Protein AF-A0A7L3BEW6-F1 (afdb_monomer_lite)

pLDDT: mean 87.67, std 14.14, range [47.19, 97.44]

Structure (mmCIF, N/CA/C/O backbone):
data_AF-A0A7L3BEW6-F1
#
_entry.id   AF-A0A7L3BEW6-F1
#
loop_
_atom_site.group_PDB
_atom_site.id
_atom_site.type_symbol
_atom_site.label_atom_id
_atom_site.label_alt_id
_atom_site.label_comp_id
_atom_site.label_asym_id
_atom_site.label_entity_id
_atom_site.label_seq_id
_atom_site.pdbx_PDB_ins_code
_atom_site.Cartn_x
_atom_site.Cartn_y
_atom_site.Cartn_z
_atom_site.occupancy
_atom_site.B_iso_or_equiv
_atom_site.auth_seq_id
_atom_site.auth_comp_id
_atom_site.auth_asym_id
_atom_site.auth_atom_id
_atom_site.pdbx_PDB_model_num
ATOM 1 N N . ARG A 1 1 ? 9.820 14.036 -23.119 1.00 47.19 1 ARG A N 1
ATOM 2 C CA . ARG A 1 1 ? 10.719 12.923 -22.720 1.00 47.19 1 ARG A CA 1
ATOM 3 C C . ARG A 1 1 ? 9.918 11.984 -21.824 1.00 47.19 1 ARG A C 1
ATOM 5 O O . ARG A 1 1 ? 9.398 12.453 -20.820 1.00 47.19 1 ARG A O 1
ATOM 12 N N . ALA A 1 2 ? 9.720 10.724 -22.218 1.00 65.38 2 ALA A N 1
ATOM 13 C CA . ALA A 1 2 ? 9.064 9.748 -21.349 1.00 65.38 2 ALA A CA 1
ATOM 14 C C . ALA A 1 2 ? 9.896 9.613 -20.065 1.00 65.38 2 ALA A C 1
ATOM 16 O O . ALA A 1 2 ? 11.112 9.449 -20.145 1.00 65.38 2 ALA A O 1
ATOM 17 N N . GLY A 1 3 ? 9.264 9.771 -18.900 1.00 71.69 3 GLY A N 1
ATOM 18 C CA . GLY A 1 3 ? 9.954 9.654 -17.618 1.00 71.69 3 GLY A CA 1
ATOM 19 C C . GLY A 1 3 ? 10.543 8.256 -17.489 1.00 71.69 3 GLY A C 1
ATOM 20 O O . GLY A 1 3 ? 9.801 7.272 -17.506 1.00 71.69 3 GLY A O 1
ATOM 21 N N . GLU A 1 4 ? 11.867 8.168 -17.405 1.00 86.12 4 GLU A N 1
ATOM 22 C CA . GLU A 1 4 ? 12.569 6.899 -17.259 1.00 86.12 4 GLU A CA 1
ATOM 23 C C . GLU A 1 4 ? 12.038 6.163 -16.016 1.00 86.12 4 GLU A C 1
ATOM 25 O O . GLU A 1 4 ? 11.844 6.743 -14.943 1.00 86.12 4 GLU A O 1
ATOM 30 N N . ARG A 1 5 ? 11.750 4.867 -16.169 1.00 90.81 5 ARG A N 1
ATOM 31 C CA . ARG A 1 5 ? 11.240 3.994 -15.102 1.00 90.81 5 ARG A CA 1
ATOM 32 C C . ARG A 1 5 ? 12.246 2.877 -14.824 1.00 90.81 5 ARG A C 1
ATOM 34 O O . ARG A 1 5 ? 11.989 1.725 -15.178 1.00 90.81 5 ARG A O 1
ATOM 41 N N . PRO A 1 6 ? 13.408 3.193 -14.226 1.00 93.06 6 PRO A N 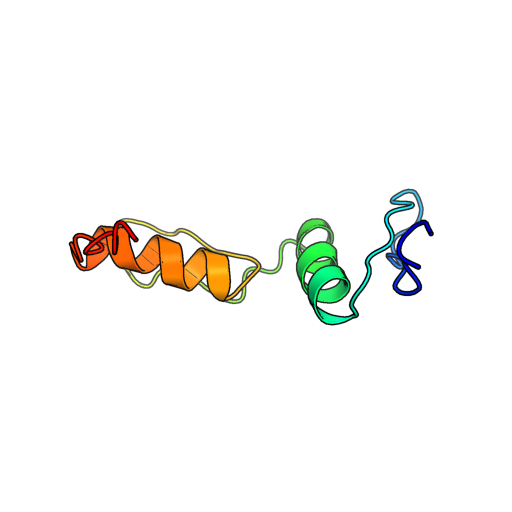1
ATOM 42 C CA . PRO A 1 6 ? 14.482 2.215 -14.055 1.00 93.06 6 PRO A CA 1
ATOM 43 C C . PRO A 1 6 ? 14.119 1.108 -13.052 1.00 93.06 6 PRO A C 1
ATOM 45 O O . PRO A 1 6 ? 14.688 0.019 -13.081 1.00 93.06 6 PRO A O 1
ATOM 48 N N . PHE A 1 7 ? 13.139 1.334 -12.173 1.00 96.19 7 PHE A N 1
ATOM 49 C CA . PHE A 1 7 ? 12.800 0.396 -11.107 1.00 96.19 7 PHE A CA 1
ATOM 50 C C . PHE A 1 7 ? 11.761 -0.628 -11.572 1.00 96.19 7 PHE A C 1
ATOM 52 O O . PHE A 1 7 ? 10.562 -0.451 -11.359 1.00 96.19 7 PHE A O 1
ATOM 59 N N . LYS A 1 8 ? 12.218 -1.722 -12.185 1.00 96.12 8 LYS A N 1
ATOM 60 C CA . LYS A 1 8 ? 11.367 -2.844 -12.625 1.00 96.12 8 LYS A CA 1
ATOM 61 C C . LYS A 1 8 ? 10.929 -3.734 -11.460 1.00 96.12 8 LYS A C 1
ATOM 63 O O . LYS A 1 8 ? 11.691 -3.935 -10.514 1.00 96.12 8 LYS A O 1
ATOM 68 N N . CYS A 1 9 ? 9.706 -4.249 -11.527 1.00 97.44 9 CYS A N 1
ATOM 69 C CA . CYS A 1 9 ? 9.184 -5.259 -10.614 1.00 97.44 9 CYS A CA 1
ATOM 70 C C . CYS A 1 9 ? 9.935 -6.590 -10.817 1.00 97.44 9 CYS A C 1
ATOM 72 O O . CYS A 1 9 ? 10.083 -7.004 -11.965 1.00 97.44 9 CYS A O 1
ATOM 74 N N . PRO A 1 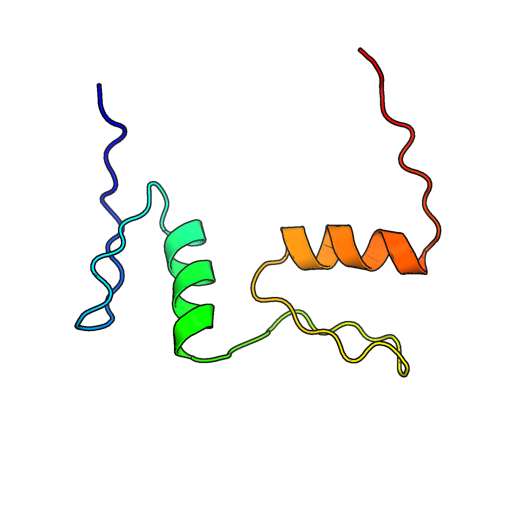10 ? 10.399 -7.259 -9.746 1.00 95.94 10 PRO A N 1
ATOM 75 C CA . PRO A 1 10 ? 11.149 -8.511 -9.864 1.00 95.94 10 PRO A CA 1
ATOM 76 C C . PRO A 1 10 ? 10.267 -9.746 -10.114 1.00 95.94 10 PRO A C 1
ATOM 78 O O . PRO A 1 10 ? 10.795 -10.806 -10.426 1.00 95.94 10 PRO A O 1
ATOM 81 N N . PHE A 1 11 ? 8.940 -9.639 -9.973 1.00 96.88 11 PHE A N 1
ATOM 82 C CA . PHE A 1 11 ? 8.032 -10.770 -10.174 1.00 96.88 11 PHE A CA 1
ATOM 83 C C . PHE A 1 11 ? 7.886 -11.113 -11.658 1.00 96.88 11 PHE A C 1
ATOM 85 O O . PHE A 1 11 ? 7.526 -10.258 -12.478 1.00 96.88 11 PHE A O 1
ATOM 92 N N . VAL A 1 12 ? 8.126 -12.385 -11.982 1.00 95.94 12 VAL A N 1
ATOM 93 C CA . VAL A 1 12 ? 7.967 -12.937 -13.332 1.00 95.94 12 VAL A CA 1
ATOM 94 C C . VAL A 1 12 ? 6.516 -12.753 -13.787 1.00 95.94 12 VAL A C 1
ATOM 96 O O . VAL A 1 12 ? 5.583 -12.984 -13.025 1.00 95.94 12 VAL A O 1
ATOM 99 N N . GLY A 1 13 ? 6.322 -12.264 -15.013 1.00 95.19 13 GLY A N 1
ATOM 100 C CA . GLY A 1 13 ? 4.996 -11.989 -15.581 1.00 95.19 13 GLY A CA 1
ATOM 101 C C . GLY A 1 13 ? 4.363 -10.646 -15.184 1.00 95.19 13 GLY A C 1
ATOM 102 O O . GLY A 1 13 ? 3.374 -10.251 -15.791 1.00 95.19 13 GLY A O 1
ATOM 103 N N . CYS A 1 14 ? 4.923 -9.887 -14.230 1.00 96.06 14 CYS A N 1
ATOM 104 C CA . CYS A 1 14 ? 4.331 -8.604 -13.825 1.00 96.06 14 CYS A CA 1
ATOM 105 C C . CYS A 1 14 ? 4.636 -7.450 -14.799 1.00 96.06 14 CYS A C 1
ATOM 107 O O . CYS A 1 14 ? 3.787 -6.587 -15.023 1.00 96.06 14 CYS A O 1
ATOM 109 N N . GLY A 1 15 ? 5.866 -7.376 -15.323 1.00 93.38 15 GLY A N 1
ATOM 110 C CA . GLY A 1 15 ? 6.291 -6.385 -16.328 1.00 93.38 15 GLY A CA 1
ATOM 111 C C . GLY A 1 15 ? 6.262 -4.904 -15.902 1.00 93.38 15 GLY A C 1
ATOM 112 O O . GLY A 1 15 ? 6.696 -4.040 -16.661 1.00 93.38 15 GLY A O 1
ATOM 113 N N . ARG A 1 16 ? 5.778 -4.569 -14.697 1.00 95.31 16 ARG A N 1
ATOM 114 C CA . ARG A 1 16 ? 5.652 -3.180 -14.226 1.00 95.31 16 ARG A CA 1
ATOM 115 C C . ARG A 1 16 ? 7.002 -2.543 -13.911 1.00 95.31 16 ARG A C 1
ATOM 117 O O . ARG A 1 16 ? 7.878 -3.166 -13.315 1.00 95.31 16 ARG A O 1
ATOM 124 N N . SER A 1 17 ? 7.128 -1.258 -14.228 1.00 95.81 17 SER A N 1
ATOM 125 C CA . SER A 1 17 ? 8.286 -0.429 -13.901 1.00 95.81 17 SER A CA 1
ATOM 126 C C . SER A 1 17 ? 7.865 0.905 -13.287 1.00 95.81 17 SER A C 1
ATOM 128 O O . SER A 1 17 ? 6.790 1.439 -13.570 1.00 95.81 17 SER A O 1
ATOM 130 N N . PHE A 1 18 ? 8.715 1.434 -12.412 1.00 95.44 18 PHE A N 1
ATOM 131 C CA . PHE A 1 18 ? 8.427 2.610 -11.599 1.00 95.44 18 PHE A CA 1
ATOM 132 C C . PHE A 1 18 ? 9.551 3.634 -11.705 1.00 95.44 18 PHE A C 1
ATOM 134 O O . PHE A 1 18 ? 10.704 3.298 -11.976 1.00 95.44 18 PHE A O 1
ATOM 141 N N . THR A 1 19 ? 9.199 4.897 -11.480 1.00 95.12 19 THR A N 1
ATOM 142 C CA . THR A 1 19 ? 10.131 6.032 -11.512 1.00 95.12 19 THR A CA 1
ATOM 143 C C . THR A 1 19 ? 11.000 6.106 -10.263 1.00 95.12 19 THR A C 1
ATOM 145 O O . THR A 1 19 ? 12.089 6.658 -10.315 1.00 95.12 19 THR A O 1
ATOM 148 N N . THR A 1 20 ? 10.555 5.526 -9.143 1.00 94.50 20 THR A N 1
ATOM 149 C CA . THR A 1 20 ? 11.316 5.489 -7.889 1.00 94.50 20 THR A CA 1
ATOM 150 C C . THR A 1 20 ? 11.306 4.101 -7.254 1.00 94.50 20 THR A C 1
ATOM 152 O O . THR A 1 20 ? 10.349 3.326 -7.385 1.00 94.50 20 THR A O 1
ATOM 155 N N . SER A 1 21 ? 12.372 3.794 -6.511 1.00 95.12 21 SER A N 1
ATOM 156 C CA . SER A 1 21 ? 12.515 2.534 -5.776 1.00 95.12 21 SER A CA 1
ATOM 157 C C . SER A 1 21 ? 11.432 2.354 -4.710 1.00 95.12 21 SER A C 1
ATOM 159 O O . SER A 1 21 ? 10.985 1.231 -4.485 1.00 95.12 21 SER A O 1
ATOM 161 N N . ASN A 1 22 ? 10.973 3.445 -4.086 1.00 94.19 22 ASN A N 1
ATOM 162 C CA . ASN A 1 22 ? 9.936 3.413 -3.057 1.00 94.19 22 ASN A CA 1
ATOM 163 C C . ASN A 1 22 ? 8.580 2.963 -3.623 1.00 94.19 22 ASN A C 1
ATOM 165 O O . ASN A 1 22 ? 7.936 2.086 -3.050 1.00 94.19 22 ASN A O 1
ATOM 169 N N . ILE A 1 23 ? 8.175 3.490 -4.786 1.00 94.75 23 ILE A N 1
ATOM 170 C CA . ILE A 1 23 ? 6.922 3.077 -5.438 1.00 94.75 23 ILE A CA 1
ATOM 171 C C . ILE A 1 23 ? 7.008 1.601 -5.850 1.00 94.75 23 ILE A C 1
ATOM 173 O O . ILE A 1 23 ? 6.062 0.847 -5.619 1.00 94.75 23 ILE A O 1
ATOM 177 N N . ARG A 1 24 ? 8.163 1.152 -6.366 1.00 96.19 24 ARG A N 1
ATOM 178 C CA . ARG A 1 24 ? 8.393 -0.274 -6.644 1.00 96.19 24 ARG A CA 1
ATOM 179 C C . ARG A 1 24 ? 8.259 -1.135 -5.383 1.00 96.19 24 ARG A C 1
ATOM 181 O O . ARG A 1 24 ? 7.605 -2.170 -5.438 1.00 96.19 24 ARG A O 1
ATOM 188 N N . LYS A 1 25 ? 8.867 -0.736 -4.260 1.00 95.56 25 LYS A N 1
ATOM 189 C CA . LYS A 1 25 ? 8.784 -1.478 -2.986 1.00 95.56 25 LYS A CA 1
ATOM 190 C C . LYS A 1 25 ? 7.340 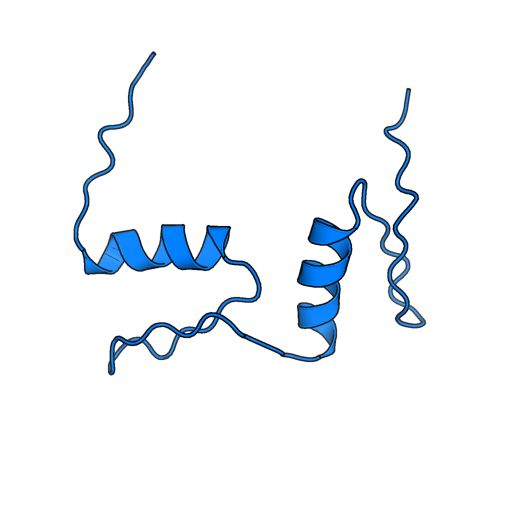-1.605 -2.497 1.00 95.56 25 LYS A C 1
ATOM 192 O O . LYS A 1 25 ? 6.916 -2.697 -2.140 1.00 95.56 25 LYS A O 1
ATOM 197 N N . VAL A 1 26 ? 6.565 -0.520 -2.541 1.00 96.19 26 VAL A N 1
ATOM 198 C CA . VAL A 1 26 ? 5.132 -0.555 -2.201 1.00 96.1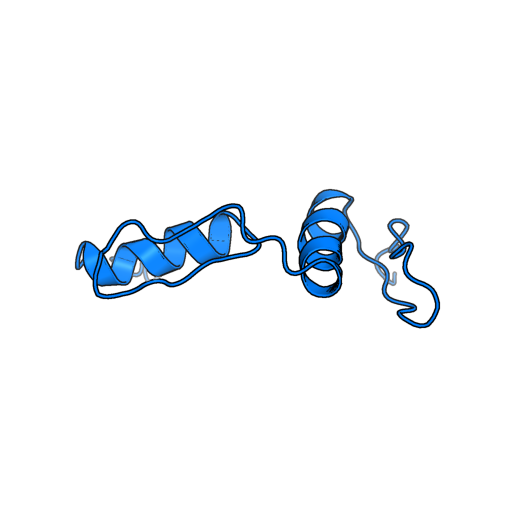9 26 VAL A CA 1
ATOM 199 C C . VAL A 1 26 ? 4.359 -1.470 -3.152 1.00 96.19 26 VAL A C 1
ATOM 201 O O . VAL A 1 26 ? 3.495 -2.216 -2.701 1.00 96.19 26 VAL A O 1
ATOM 204 N N . HIS A 1 27 ? 4.675 -1.459 -4.449 1.00 95.81 27 HIS A N 1
ATOM 205 C CA . HIS A 1 27 ? 4.059 -2.377 -5.405 1.00 95.81 27 HIS A CA 1
ATOM 206 C C . HIS A 1 27 ? 4.390 -3.846 -5.114 1.00 95.81 27 HIS A C 1
ATOM 208 O O . HIS A 1 27 ? 3.505 -4.681 -5.220 1.00 95.81 27 HIS A O 1
ATOM 214 N N . ILE A 1 28 ? 5.618 -4.179 -4.709 1.00 96.75 28 ILE A N 1
ATOM 215 C CA . ILE A 1 28 ? 6.000 -5.561 -4.362 1.00 96.75 28 ILE A CA 1
ATOM 216 C C . ILE A 1 28 ? 5.072 -6.157 -3.293 1.00 96.75 28 ILE A C 1
ATOM 218 O O . ILE A 1 28 ? 4.698 -7.324 -3.388 1.00 96.75 28 ILE A O 1
ATOM 222 N N . ARG A 1 29 ? 4.599 -5.337 -2.349 1.00 96.44 29 ARG A N 1
ATOM 223 C CA . ARG A 1 29 ? 3.635 -5.758 -1.323 1.00 96.44 29 ARG A CA 1
ATOM 224 C C . ARG A 1 29 ? 2.289 -6.230 -1.883 1.00 96.44 29 ARG A C 1
ATOM 226 O O . ARG A 1 29 ? 1.571 -6.949 -1.201 1.00 96.44 29 ARG A O 1
ATOM 233 N N . THR A 1 30 ? 1.932 -5.868 -3.121 1.00 94.75 30 THR A N 1
ATOM 234 C CA . THR A 1 30 ? 0.715 -6.393 -3.768 1.00 94.75 30 THR A CA 1
ATOM 235 C C . THR A 1 30 ? 0.864 -7.839 -4.219 1.00 94.75 30 THR A C 1
ATOM 237 O O . THR A 1 30 ? -0.145 -8.500 -4.416 1.00 94.75 30 THR A O 1
ATOM 240 N N . HIS A 1 31 ? 2.097 -8.315 -4.401 1.00 95.94 31 HIS A N 1
ATOM 241 C CA . HIS A 1 31 ? 2.378 -9.716 -4.717 1.00 95.94 31 HIS A CA 1
ATOM 242 C C . HIS A 1 31 ? 2.511 -10.555 -3.448 1.00 95.94 31 HIS A C 1
ATOM 244 O O . HIS A 1 31 ? 2.013 -11.670 -3.403 1.00 95.94 31 HIS A O 1
ATOM 250 N N . THR A 1 32 ? 3.152 -10.015 -2.406 1.00 95.06 32 THR A N 1
ATOM 251 C CA . THR A 1 32 ? 3.376 -10.749 -1.148 1.00 95.06 32 THR A CA 1
ATOM 252 C C . THR A 1 32 ? 2.187 -10.706 -0.190 1.00 95.06 32 THR A C 1
ATOM 254 O O . THR A 1 32 ? 2.135 -11.490 0.750 1.00 95.06 32 THR A O 1
ATOM 257 N N . GLY A 1 33 ? 1.253 -9.769 -0.377 1.00 94.12 33 GLY A N 1
ATOM 258 C CA . GLY A 1 33 ? 0.145 -9.541 0.554 1.00 94.12 33 GLY A CA 1
ATOM 259 C C . GLY A 1 33 ? 0.547 -8.813 1.843 1.00 94.12 33 GLY A C 1
ATOM 260 O O . GLY A 1 33 ? -0.301 -8.590 2.705 1.00 94.12 33 GLY A O 1
ATOM 261 N N . GLU A 1 34 ? 1.811 -8.400 1.978 1.00 95.56 34 GLU A N 1
ATOM 262 C CA . GLU A 1 34 ? 2.316 -7.711 3.166 1.00 95.56 34 GLU A CA 1
ATOM 263 C C . GLU A 1 34 ? 1.600 -6.368 3.375 1.00 95.56 34 GLU A C 1
ATOM 265 O O . GLU A 1 34 ? 1.567 -5.493 2.502 1.00 95.56 34 GLU A O 1
ATOM 270 N N . ARG A 1 35 ? 1.053 -6.171 4.576 1.00 94.56 35 ARG A N 1
ATOM 271 C CA . ARG A 1 35 ? 0.362 -4.940 4.977 1.00 94.56 35 ARG A CA 1
ATOM 272 C C . ARG A 1 35 ? 0.955 -4.413 6.283 1.00 94.56 35 ARG A C 1
ATOM 274 O O . ARG A 1 35 ? 0.386 -4.652 7.342 1.00 94.56 35 ARG A O 1
ATOM 281 N N . PRO A 1 36 ? 2.082 -3.679 6.230 1.00 94.62 36 PRO A N 1
ATOM 282 C CA . PRO A 1 36 ? 2.772 -3.214 7.438 1.00 94.62 36 PRO A CA 1
ATOM 283 C C . PRO A 1 36 ? 1.981 -2.181 8.233 1.00 94.62 36 PRO A C 1
ATOM 285 O O . PRO A 1 36 ? 2.255 -1.952 9.404 1.00 94.62 36 PRO A O 1
ATOM 288 N N . TYR A 1 37 ? 1.039 -1.505 7.577 1.00 95.44 37 TYR A N 1
ATOM 289 C CA . TYR A 1 37 ? 0.260 -0.440 8.183 1.00 95.44 37 TYR A CA 1
ATOM 290 C C . TYR A 1 37 ? -1.149 -0.955 8.448 1.00 95.44 37 TYR A C 1
ATOM 292 O O . TYR A 1 37 ? -2.010 -0.891 7.569 1.00 95.44 37 TYR A O 1
ATOM 300 N N . MET A 1 38 ? -1.363 -1.499 9.640 1.00 96.31 38 MET A N 1
ATOM 301 C CA . MET A 1 38 ? -2.669 -1.971 10.092 1.00 96.31 38 MET A CA 1
ATOM 302 C C . MET A 1 38 ? -3.399 -0.860 10.839 1.00 96.31 38 MET A C 1
ATOM 304 O O . MET A 1 38 ? -2.806 -0.143 11.642 1.00 96.31 38 MET A O 1
ATOM 308 N N . CYS A 1 39 ? -4.688 -0.702 10.554 1.00 95.25 39 CYS A N 1
ATOM 309 C CA . CYS A 1 39 ? -5.556 0.161 11.336 1.00 95.25 39 CYS A CA 1
ATOM 310 C C . CYS A 1 39 ? -5.752 -0.456 12.73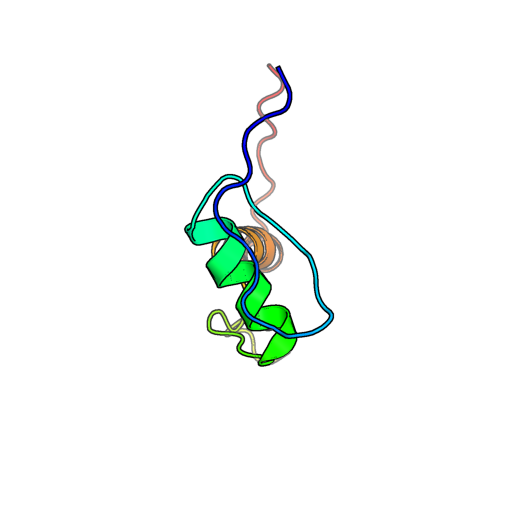1 1.00 95.25 39 CYS A C 1
ATOM 312 O O . CYS A 1 39 ? -6.176 -1.611 12.799 1.00 95.25 39 CYS A O 1
ATOM 314 N N . PRO A 1 40 ? -5.458 0.283 13.816 1.00 93.19 40 PRO A N 1
ATOM 315 C CA . PRO A 1 40 ? -5.603 -0.226 15.178 1.00 93.19 40 PRO A CA 1
ATOM 316 C C . PRO A 1 40 ? -7.066 -0.289 15.637 1.00 93.19 40 PRO A C 1
ATOM 318 O O . PRO A 1 40 ? -7.354 -0.927 16.643 1.00 93.19 40 PRO A O 1
ATOM 321 N N . GLU A 1 41 ? -7.985 0.354 14.908 1.00 92.38 41 GLU A N 1
ATOM 322 C CA . GLU A 1 41 ? -9.399 0.373 15.268 1.00 92.38 41 GLU A CA 1
ATOM 323 C C . GLU A 1 41 ? -9.998 -1.043 15.181 1.00 92.38 41 GLU A C 1
ATOM 325 O O . GLU A 1 41 ? -9.996 -1.641 14.092 1.00 92.38 41 GLU A O 1
ATOM 330 N N . PRO A 1 42 ? -10.560 -1.571 16.287 1.00 88.94 42 PRO A N 1
ATOM 331 C CA . PRO A 1 42 ? -10.979 -2.970 16.392 1.00 88.94 42 PRO A CA 1
ATOM 332 C C . PRO A 1 42 ? -12.082 -3.338 15.393 1.00 88.94 42 PRO A C 1
ATOM 334 O O . PRO A 1 42 ? -12.114 -4.455 14.887 1.00 88.94 42 PRO A O 1
ATOM 337 N N . ASN A 1 43 ? -12.931 -2.373 15.028 1.00 89.81 43 ASN A N 1
ATOM 338 C CA . ASN A 1 43 ? -14.033 -2.576 14.085 1.00 89.81 43 ASN A CA 1
ATOM 339 C C . ASN A 1 43 ? -13.644 -2.289 12.620 1.00 89.81 43 ASN A C 1
ATOM 341 O O . ASN A 1 43 ? -14.492 -2.368 11.733 1.00 89.81 43 ASN A O 1
ATOM 345 N N . CYS A 1 44 ? -12.387 -1.920 12.340 1.00 92.00 44 CYS A N 1
ATOM 346 C CA . CYS A 1 44 ? -11.932 -1.559 10.994 1.00 92.00 44 CYS A CA 1
ATOM 347 C C . CYS A 1 44 ? -11.135 -2.684 10.322 1.00 92.00 44 CYS A C 1
ATOM 349 O O . CYS A 1 44 ? -11.370 -2.995 9.153 1.00 92.00 44 CYS A O 1
ATOM 351 N N . GLY A 1 45 ? -10.145 -3.250 11.028 1.00 90.81 45 GLY A N 1
ATOM 352 C CA . GLY A 1 45 ? -9.310 -4.361 10.538 1.00 90.81 45 GLY A CA 1
ATOM 353 C C . GLY A 1 45 ? -8.546 -4.090 9.229 1.00 90.81 45 GLY A C 1
ATOM 354 O O . GLY A 1 45 ? -8.056 -5.012 8.574 1.00 90.81 45 GLY A O 1
ATOM 355 N N . ARG A 1 46 ? -8.463 -2.830 8.784 1.00 93.69 46 ARG A N 1
ATOM 356 C CA . ARG A 1 46 ? -7.989 -2.481 7.440 1.00 93.69 46 ARG A CA 1
ATOM 357 C C . ARG A 1 46 ? -6.470 -2.336 7.413 1.00 93.69 46 ARG A C 1
ATOM 359 O O . ARG A 1 46 ? -5.905 -1.535 8.148 1.00 93.69 46 ARG A O 1
ATOM 366 N N . GLY A 1 47 ? -5.816 -3.083 6.528 1.00 94.81 47 GLY A N 1
ATOM 367 C CA . GLY A 1 47 ? -4.370 -3.015 6.306 1.00 94.81 47 GLY A CA 1
ATOM 368 C C . GLY A 1 47 ? -3.991 -2.325 4.997 1.00 94.81 47 GLY A C 1
ATOM 369 O O . GLY A 1 47 ? -4.695 -2.446 3.991 1.00 94.81 47 GLY A O 1
ATOM 370 N N . PHE A 1 48 ? -2.857 -1.629 4.992 1.00 95.25 48 PHE A N 1
ATOM 371 C CA . PHE A 1 48 ? -2.374 -0.844 3.857 1.00 95.25 48 PHE A CA 1
ATOM 372 C C . PHE A 1 48 ? -0.932 -1.200 3.496 1.00 95.25 48 PHE A C 1
ATOM 374 O O . PHE A 1 48 ? -0.102 -1.509 4.350 1.00 95.25 48 PHE A O 1
ATOM 381 N N . THR A 1 49 ? -0.617 -1.098 2.205 1.00 95.00 49 THR A N 1
ATOM 382 C CA . THR A 1 49 ? 0.727 -1.348 1.662 1.00 95.00 49 THR A CA 1
ATOM 383 C C . THR A 1 49 ? 1.617 -0.102 1.676 1.00 95.00 49 THR A C 1
ATOM 385 O O . THR A 1 49 ? 2.829 -0.215 1.497 1.00 95.00 49 THR A O 1
ATOM 388 N N . SER A 1 50 ? 1.058 1.095 1.896 1.00 94.88 50 SER A N 1
ATOM 389 C CA . SER A 1 50 ? 1.796 2.364 1.919 1.00 94.88 50 SER A CA 1
ATOM 390 C C . SER A 1 50 ? 1.403 3.236 3.117 1.00 94.88 50 SER A C 1
ATOM 392 O O . SER A 1 50 ? 0.239 3.274 3.525 1.00 94.88 50 SER A O 1
ATOM 394 N N . ALA A 1 51 ? 2.374 3.994 3.635 1.00 93.12 51 ALA A N 1
ATOM 395 C CA . ALA A 1 51 ? 2.159 4.931 4.735 1.00 93.12 51 ALA A CA 1
ATOM 396 C C . ALA A 1 51 ? 1.201 6.071 4.356 1.00 93.12 51 ALA A C 1
ATOM 398 O O . ALA A 1 51 ? 0.404 6.502 5.181 1.00 93.12 51 ALA A O 1
ATOM 399 N N . THR A 1 52 ? 1.255 6.568 3.115 1.00 92.62 52 THR A N 1
ATOM 400 C CA . THR A 1 52 ? 0.388 7.666 2.656 1.00 92.62 52 THR A CA 1
ATOM 401 C C . THR A 1 52 ? -1.078 7.247 2.650 1.00 92.62 52 THR A C 1
ATOM 403 O O . THR A 1 52 ? -1.934 7.991 3.126 1.00 92.62 52 THR A O 1
ATOM 406 N N . ASN A 1 53 ? -1.371 6.037 2.162 1.00 93.31 53 ASN A N 1
ATOM 407 C CA . ASN A 1 53 ? -2.729 5.499 2.164 1.00 93.31 53 ASN A CA 1
ATOM 408 C C . ASN A 1 53 ? -3.225 5.249 3.594 1.00 93.31 53 ASN A C 1
ATOM 410 O O . ASN A 1 53 ? -4.352 5.625 3.903 1.00 93.31 53 ASN A O 1
ATOM 414 N N . TYR A 1 54 ? -2.376 4.701 4.468 1.00 94.88 54 TYR A N 1
ATOM 415 C CA . TYR A 1 54 ? -2.687 4.533 5.889 1.00 94.88 54 TYR A CA 1
ATOM 416 C C . TYR A 1 54 ? -2.990 5.868 6.585 1.00 94.88 54 TYR A C 1
ATOM 418 O O . TYR A 1 54 ? -4.038 6.012 7.206 1.00 94.88 54 TYR A O 1
ATOM 426 N N . LYS A 1 55 ? -2.131 6.883 6.426 1.00 93.25 55 LYS A N 1
ATOM 427 C CA . LYS A 1 55 ? -2.342 8.214 7.023 1.00 93.25 55 LYS A CA 1
ATOM 428 C C . LYS A 1 55 ? -3.643 8.856 6.547 1.00 93.25 55 LYS A C 1
ATOM 430 O O . LYS A 1 55 ? -4.377 9.416 7.351 1.00 93.25 55 LYS A O 1
ATOM 435 N N . ASN A 1 56 ? -3.943 8.760 5.251 1.00 92.50 56 ASN A N 1
ATOM 436 C CA . ASN A 1 56 ? -5.208 9.258 4.715 1.00 92.50 56 ASN A CA 1
ATOM 437 C C . ASN A 1 56 ? -6.408 8.487 5.269 1.00 92.50 56 ASN A C 1
ATOM 439 O O . ASN A 1 56 ? -7.431 9.101 5.550 1.00 92.50 56 ASN A O 1
ATOM 443 N N . HIS A 1 57 ? -6.284 7.170 5.445 1.00 93.50 57 HIS A N 1
ATOM 444 C CA . HIS A 1 57 ? -7.321 6.366 6.074 1.00 93.50 57 HIS A CA 1
ATOM 445 C C . HIS A 1 57 ? -7.568 6.784 7.524 1.00 93.50 57 HIS A C 1
ATOM 447 O O . HIS A 1 57 ? -8.718 6.982 7.882 1.00 93.50 57 HIS A O 1
ATOM 453 N N . MET A 1 58 ? -6.527 6.994 8.334 1.00 92.38 58 MET A N 1
ATOM 454 C CA . MET A 1 58 ? -6.694 7.364 9.748 1.00 92.38 58 MET A CA 1
ATOM 455 C C . MET A 1 58 ? -7.508 8.649 9.954 1.00 92.38 58 MET A C 1
ATOM 457 O O . MET A 1 58 ? -8.195 8.779 10.963 1.00 92.38 58 MET A O 1
ATOM 461 N N . ARG A 1 59 ? -7.518 9.560 8.972 1.00 90.12 59 ARG A N 1
ATOM 462 C CA . ARG A 1 59 ? -8.333 10.788 9.010 1.00 90.12 59 ARG A CA 1
ATOM 463 C C . ARG A 1 59 ? -9.838 10.534 9.066 1.00 90.12 59 ARG A C 1
ATOM 465 O O . ARG A 1 59 ? -10.574 11.417 9.493 1.00 90.12 59 ARG A O 1
ATOM 472 N N . ILE A 1 60 ? -10.308 9.364 8.625 1.00 88.31 60 ILE A N 1
ATOM 473 C CA . ILE A 1 60 ? -11.735 9.026 8.708 1.00 88.31 60 ILE A CA 1
ATOM 474 C C . ILE A 1 60 ? -12.158 8.718 10.147 1.00 88.31 60 ILE A C 1
ATOM 476 O O . ILE A 1 60 ? -13.305 8.965 10.493 1.00 88.31 60 ILE A O 1
ATOM 480 N N . HIS A 1 61 ? -11.235 8.205 10.970 1.00 87.38 61 HIS A N 1
ATOM 481 C CA . HIS A 1 61 ? -11.496 7.842 12.367 1.00 87.38 61 HIS A CA 1
ATOM 482 C C . HIS A 1 61 ? -11.344 9.042 13.291 1.00 87.38 61 HIS A C 1
ATOM 484 O O . HIS A 1 61 ? -12.149 9.237 14.191 1.00 87.38 61 HIS A O 1
ATOM 490 N N . THR A 1 62 ? -10.351 9.898 13.031 1.00 80.12 62 THR A N 1
ATOM 491 C CA . THR A 1 62 ? -10.138 11.114 13.830 1.00 80.12 62 THR A CA 1
ATOM 492 C C . THR A 1 62 ? -11.152 12.217 13.531 1.00 80.12 62 THR A C 1
ATOM 494 O O . THR A 1 62 ? -11.152 13.244 14.203 1.00 80.12 62 THR A O 1
ATOM 497 N N . GLY A 1 63 ? -12.001 12.047 12.509 1.00 67.06 63 GLY A N 1
ATOM 498 C CA . GLY A 1 63 ? -12.986 13.053 12.115 1.00 67.06 63 GLY A CA 1
ATOM 499 C C . GLY A 1 63 ? -12.362 14.375 11.651 1.00 67.06 63 GLY A C 1
ATOM 500 O O . GLY A 1 63 ? -13.068 15.382 11.562 1.00 67.06 63 GLY A O 1
ATOM 501 N N . GLU A 1 64 ? -11.058 14.402 11.343 1.00 61.12 64 GLU A N 1
ATOM 502 C CA . GLU A 1 64 ? -10.379 15.593 10.837 1.00 61.12 64 GLU A CA 1
ATOM 503 C C . GLU A 1 64 ? -10.968 15.972 9.471 1.00 61.12 64 GLU A C 1
ATOM 505 O O . GLU A 1 64 ? -10.568 15.479 8.409 1.00 61.12 64 GLU A O 1
ATOM 510 N N . ARG A 1 65 ? -11.931 16.903 9.488 1.00 52.75 65 ARG A N 1
ATOM 511 C CA . ARG A 1 65 ? -12.344 17.654 8.303 1.00 52.75 65 ARG A CA 1
ATOM 512 C C . ARG A 1 65 ? -11.109 18.388 7.811 1.00 52.75 65 ARG A C 1
ATOM 514 O O . ARG A 1 65 ? -10.732 19.422 8.355 1.00 52.75 65 ARG A O 1
ATOM 521 N N . VAL A 1 66 ? -10.488 17.847 6.765 1.00 55.94 66 VAL A N 1
ATOM 522 C CA . VAL A 1 66 ? -9.455 18.538 5.998 1.00 55.94 66 VAL A CA 1
ATOM 523 C C . VAL A 1 66 ? -10.014 19.922 5.685 1.00 55.94 66 VAL A C 1
ATOM 525 O O . VAL A 1 66 ? -10.939 20.042 4.876 1.00 55.94 66 VAL A O 1
ATOM 528 N N . LYS A 1 67 ? -9.473 20.973 6.317 1.00 52.78 67 LYS A N 1
ATOM 529 C CA . LYS A 1 67 ? -9.578 22.321 5.764 1.00 52.78 67 LYS A CA 1
ATOM 530 C C . LYS A 1 67 ? -8.910 22.208 4.405 1.00 52.78 67 LYS A C 1
ATOM 532 O O . LYS A 1 67 ? -7.686 22.261 4.303 1.00 52.78 67 LYS A O 1
ATOM 537 N N . ARG A 1 68 ? -9.702 21.937 3.363 1.00 53.47 68 ARG A N 1
ATOM 538 C CA . ARG A 1 68 ? -9.249 22.080 1.988 1.00 53.47 68 ARG A CA 1
ATOM 539 C C . ARG A 1 68 ? -8.828 23.539 1.922 1.00 53.47 68 ARG A C 1
ATOM 541 O O . ARG A 1 68 ? -9.694 24.409 1.913 1.00 53.47 68 ARG A O 1
ATOM 548 N N . ARG A 1 69 ? -7.522 23.815 1.959 1.00 54.44 69 ARG A N 1
ATOM 549 C CA . ARG A 1 69 ? -7.018 25.080 1.438 1.00 54.44 69 ARG A CA 1
ATOM 550 C C . ARG A 1 69 ? -7.439 25.062 -0.027 1.00 54.44 69 ARG A C 1
ATOM 552 O O . ARG A 1 69 ? -6.802 24.410 -0.847 1.00 54.44 69 ARG A O 1
ATOM 559 N N . ARG A 1 70 ? -8.600 25.660 -0.305 1.00 54.34 70 ARG A N 1
ATOM 560 C CA . ARG A 1 70 ? -8.841 26.288 -1.594 1.00 54.34 70 ARG A CA 1
ATOM 561 C C . ARG A 1 70 ? -7.733 27.336 -1.675 1.00 54.34 70 ARG A C 1
ATOM 563 O O . ARG A 1 70 ? -7.716 28.239 -0.840 1.00 54.34 70 ARG A O 1
ATOM 570 N N . LEU A 1 71 ? -6.730 27.076 -2.515 1.00 54.41 71 LEU A N 1
ATOM 571 C CA . LEU A 1 71 ? -6.036 28.193 -3.145 1.00 54.41 71 LEU A CA 1
ATOM 572 C C . LEU A 1 71 ? -7.075 28.962 -3.963 1.00 54.41 71 LEU A C 1
ATOM 574 O O . LEU A 1 71 ? -7.972 28.282 -4.520 1.00 54.41 71 LEU A O 1
#

Secondary structure (DSSP, 8-state):
-PPP--EE--STTT--EESSHHHHHHHHHHHH----EE---TTT--EESSHHHHHHHHTTTTT--------

Foldseek 3Di:
DPQDFPAAAPDPPPRDGHNDPVVSQLVNCVVVVDFPQFDPPPVPRDGGSDPVVSVVVVCVVVVPPPPPPPD

Organism: NCBI:txid3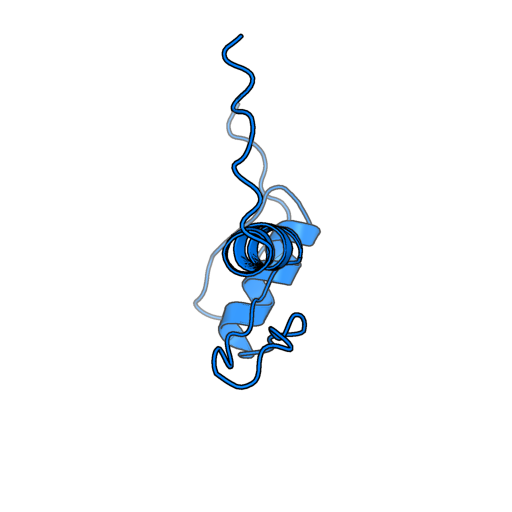02527

Sequence (71 aa):
RAGERPFKCPFVGCGRSFTTSNIRKVHIRTHTGERPYMCPEPNCGRGFTSATNYKNHMRIHTGERVKRRRL

Radius of gyration: 15.98 Å; chains: 1; bounding box: 28×41×39 Å

InterPro domains:
  IPR013087 Zinc finger C2H2-type [PF00096] (7-31)
  IPR013087 Zinc finger C2H2-type [PF00096] (37-61)
  IPR013087 Zinc finger C2H2-type [PS00028] (9-31)
  IPR013087 Zinc finger C2H2-type [PS00028] (39-61)
  IPR013087 Zinc finger C2H2-type [PS50157] (7-36)
  IPR013087 Zinc finger C2H2-type [PS50157] (37-66)
  IPR013087 Zinc finger C2H2-type [SM00355] (7-31)
  IPR013087 Zinc finger C2H2-type [SM00355] (37-61)
  IPR036236 Zinc finger C2H2 superfamily [SSF57667] (17-65)
  IPR050329 GLI C2H2-type zinc-finger [PTHR19818] (3-65)